Protein AF-A0A183L813-F1 (afdb_monomer_lite)

pLDDT: mean 74.75, std 16.3, range [32.62, 93.62]

Foldseek 3Di:
DPPPPDDDDDVVVVVVVVLVVLQVDFDQLVVVVPDPPDDVVSNPDRGDRPLCVPQKDKDWDWDDDPPDPDDIDIDIDIDRDQDFDDDDPDDRPPPSPDCPDDD

InterPro domains:
  IPR038765 Papain-like cysteine peptidase superfamily [SSF54001] (4-90)

Sequence (103 aa):
MITHGFEQQDASECWTELIRALQSSKIDSQVYASTVNLPQSFRTTSQWNPVERFLTGQLSCKLTCTESDEPETDSLETFTQLSCFMHQGKILIIVIKLNLFST

Structure (mmCIF, N/CA/C/O backbone):
data_AF-A0A183L813-F1
#
_entry.id   AF-A0A183L813-F1
#
loop_
_atom_site.group_PDB
_atom_site.id
_atom_site.type_symbol
_atom_site.label_atom_id
_atom_site.label_alt_id
_atom_site.label_comp_id
_atom_site.label_asym_id
_atom_site.label_entity_id
_atom_site.label_seq_id
_atom_site.pdbx_PDB_ins_code
_atom_site.Cartn_x
_atom_site.Cartn_y
_atom_site.Cartn_z
_atom_site.occupancy
_atom_site.B_iso_or_equiv
_atom_site.auth_seq_id
_atom_site.auth_comp_id
_atom_site.auth_asym_id
_atom_site.auth_atom_id
_atom_site.pdbx_PDB_model_num
ATOM 1 N N . MET A 1 1 ? 25.292 -25.621 -7.283 1.00 42.12 1 MET A N 1
ATOM 2 C CA . MET A 1 1 ? 24.052 -26.283 -7.734 1.00 42.12 1 MET A CA 1
ATOM 3 C C . MET A 1 1 ? 22.935 -25.786 -6.836 1.00 42.12 1 MET A C 1
ATOM 5 O O . MET A 1 1 ? 22.917 -26.151 -5.673 1.00 42.12 1 MET A O 1
ATOM 9 N N . ILE A 1 2 ? 22.105 -24.862 -7.325 1.00 49.88 2 ILE A N 1
ATOM 10 C CA . ILE A 1 2 ? 20.928 -24.378 -6.591 1.00 49.88 2 ILE A CA 1
ATOM 11 C C . ILE A 1 2 ? 19.812 -25.380 -6.898 1.00 49.88 2 ILE A C 1
ATOM 13 O O . ILE A 1 2 ? 19.256 -25.362 -7.989 1.00 49.88 2 ILE A O 1
ATOM 17 N N . THR A 1 3 ? 19.564 -26.320 -5.990 1.00 53.72 3 THR A N 1
ATOM 18 C CA . THR A 1 3 ? 18.597 -27.420 -6.173 1.00 53.72 3 THR A CA 1
ATOM 19 C C . THR A 1 3 ? 17.196 -27.120 -5.634 1.00 53.72 3 THR A C 1
ATOM 21 O O . THR A 1 3 ? 16.307 -27.932 -5.836 1.00 53.72 3 THR A O 1
ATOM 24 N N . HIS A 1 4 ? 16.958 -25.952 -5.028 1.00 58.62 4 HIS A N 1
ATOM 25 C CA . HIS A 1 4 ? 15.646 -25.565 -4.475 1.00 58.62 4 HIS A CA 1
ATOM 26 C C . HIS A 1 4 ? 14.726 -24.818 -5.467 1.00 58.62 4 HIS A C 1
ATOM 28 O O . HIS A 1 4 ? 13.702 -24.274 -5.079 1.00 58.62 4 HIS A O 1
ATOM 34 N N . GLY A 1 5 ? 15.087 -24.744 -6.754 1.00 59.19 5 GLY A N 1
ATOM 35 C CA . GLY A 1 5 ? 14.456 -23.824 -7.716 1.00 59.19 5 GLY A CA 1
ATOM 36 C C . GLY A 1 5 ? 13.134 -24.268 -8.357 1.00 59.19 5 GLY A C 1
ATOM 37 O O . GLY A 1 5 ? 12.607 -23.523 -9.177 1.00 59.19 5 GLY A O 1
ATOM 38 N N . PHE A 1 6 ? 12.610 -25.457 -8.043 1.00 72.44 6 PHE A N 1
ATOM 39 C CA . PHE A 1 6 ? 11.432 -26.021 -8.730 1.00 72.44 6 PHE A CA 1
ATOM 40 C C . PHE A 1 6 ? 10.421 -26.686 -7.785 1.00 72.44 6 PHE A C 1
ATOM 42 O O . PHE A 1 6 ? 9.671 -27.571 -8.194 1.00 72.44 6 PHE A O 1
ATOM 49 N N . GLU A 1 7 ? 10.403 -26.286 -6.517 1.00 86.38 7 GLU A N 1
ATOM 50 C CA . GLU A 1 7 ? 9.392 -26.748 -5.565 1.00 86.38 7 GLU A CA 1
ATOM 51 C C . GLU A 1 7 ? 8.154 -25.845 -5.608 1.00 86.38 7 GLU A C 1
ATOM 53 O O . GLU A 1 7 ? 8.216 -24.691 -6.036 1.00 86.38 7 GLU A O 1
ATOM 58 N N . GLN A 1 8 ? 7.005 -26.374 -5.182 1.00 88.56 8 GLN A N 1
ATOM 59 C CA . GLN A 1 8 ? 5.811 -25.546 -5.005 1.00 88.56 8 GLN A CA 1
ATOM 60 C C . GLN A 1 8 ? 6.070 -24.548 -3.875 1.00 88.56 8 GLN A C 1
ATOM 62 O O . GLN A 1 8 ? 6.593 -24.931 -2.831 1.00 88.56 8 GLN A O 1
ATOM 67 N N . GLN A 1 9 ? 5.728 -23.281 -4.097 1.00 89.25 9 GLN A N 1
ATOM 68 C CA . GLN A 1 9 ? 5.909 -22.188 -3.140 1.00 89.25 9 GLN A CA 1
ATOM 69 C C . GLN A 1 9 ? 4.592 -21.439 -2.947 1.00 89.25 9 GLN A C 1
ATOM 71 O O . GLN A 1 9 ? 3.694 -21.513 -3.792 1.00 89.25 9 GLN A O 1
ATOM 76 N N . ASP A 1 10 ? 4.485 -20.710 -1.840 1.00 90.31 10 ASP A N 1
ATOM 77 C CA . ASP A 1 10 ? 3.322 -19.886 -1.546 1.00 90.31 10 ASP A CA 1
ATOM 78 C C . ASP A 1 10 ? 3.314 -18.623 -2.430 1.00 90.31 10 ASP A C 1
ATOM 80 O O . ASP A 1 10 ? 4.284 -17.864 -2.508 1.00 90.31 10 ASP A O 1
ATOM 84 N N . ALA A 1 11 ? 2.201 -18.391 -3.129 1.00 89.56 11 ALA A N 1
ATOM 85 C CA . ALA A 1 11 ? 2.067 -17.251 -4.030 1.00 89.56 11 ALA A CA 1
ATOM 86 C C . ALA A 1 11 ? 2.020 -15.901 -3.288 1.00 89.56 11 ALA A C 1
ATOM 88 O O . ALA A 1 11 ? 2.458 -14.892 -3.840 1.00 89.56 11 ALA A O 1
ATOM 89 N N . SER A 1 12 ? 1.509 -15.866 -2.055 1.00 88.31 12 SER A N 1
ATOM 90 C CA . SER A 1 12 ? 1.480 -14.663 -1.217 1.00 88.31 12 SE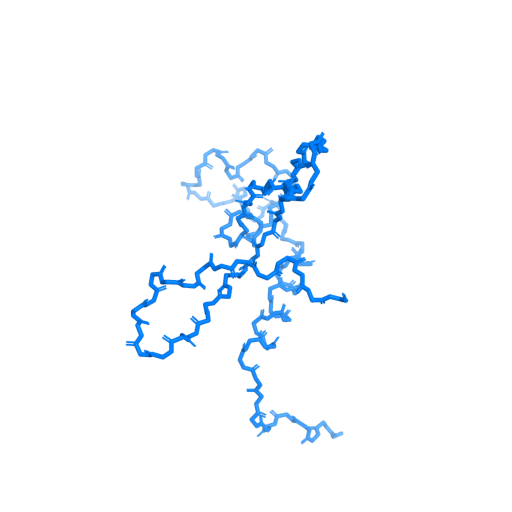R A CA 1
ATOM 91 C C . SER A 1 12 ? 2.871 -14.291 -0.700 1.00 88.31 12 SER A C 1
ATOM 93 O O . SER A 1 12 ? 3.219 -13.108 -0.682 1.00 88.31 12 SER A O 1
ATOM 95 N N . GLU A 1 13 ? 3.705 -15.282 -0.384 1.00 88.62 13 GLU A N 1
ATOM 96 C CA . GLU A 1 13 ? 5.117 -15.067 -0.050 1.00 88.62 13 GLU A CA 1
ATOM 97 C C . GLU A 1 13 ? 5.886 -14.535 -1.267 1.00 88.62 13 GLU A C 1
ATOM 99 O O . GLU A 1 13 ? 6.559 -13.505 -1.189 1.00 88.62 13 GLU A O 1
ATOM 104 N N . CYS A 1 14 ? 5.696 -15.166 -2.431 1.00 91.00 14 CYS A N 1
ATOM 105 C CA . CYS A 1 14 ? 6.286 -14.709 -3.688 1.00 91.00 14 CYS A CA 1
ATOM 106 C C . CYS A 1 14 ? 5.874 -13.266 -4.032 1.00 91.00 14 CYS A C 1
ATOM 108 O O . CYS A 1 14 ? 6.716 -12.448 -4.408 1.00 91.00 14 CYS A O 1
ATOM 110 N N . TRP A 1 15 ? 4.591 -12.931 -3.866 1.00 90.31 15 TRP A N 1
ATOM 111 C CA . TRP A 1 15 ? 4.077 -11.576 -4.067 1.00 90.31 15 TRP A CA 1
ATOM 112 C C . TRP A 1 15 ? 4.728 -10.567 -3.119 1.00 90.31 15 TRP A C 1
ATOM 114 O O . TRP A 1 15 ? 5.147 -9.496 -3.557 1.00 90.31 15 TRP A O 1
ATOM 124 N N . THR A 1 16 ? 4.860 -10.914 -1.839 1.00 89.62 16 THR A N 1
ATOM 125 C CA . THR A 1 16 ? 5.472 -10.042 -0.828 1.00 89.62 16 THR A CA 1
ATOM 126 C C . THR A 1 16 ? 6.917 -9.701 -1.191 1.00 89.62 16 THR A C 1
ATOM 128 O O . THR A 1 16 ? 7.287 -8.523 -1.208 1.00 89.62 16 THR A O 1
ATOM 131 N N . GLU A 1 17 ? 7.721 -10.694 -1.582 1.00 90.88 17 GLU A N 1
ATOM 132 C CA . GLU A 1 17 ? 9.104 -10.450 -2.007 1.00 90.88 17 GLU A CA 1
ATOM 133 C C . GLU A 1 17 ? 9.191 -9.666 -3.323 1.00 90.88 17 GLU A C 1
ATOM 135 O O . GLU A 1 17 ? 10.048 -8.788 -3.462 1.00 90.88 17 GLU A O 1
ATOM 140 N N . LEU A 1 18 ? 8.278 -9.904 -4.271 1.00 90.19 18 LEU A N 1
ATOM 141 C CA . LEU A 1 18 ? 8.204 -9.128 -5.511 1.00 90.19 18 LEU A CA 1
ATOM 142 C C . LEU A 1 18 ? 7.921 -7.649 -5.228 1.00 90.19 18 LEU A C 1
ATOM 144 O O . LEU A 1 18 ? 8.604 -6.771 -5.757 1.00 90.19 18 LEU A O 1
ATOM 148 N N . ILE A 1 19 ? 6.940 -7.362 -4.375 1.00 90.38 19 ILE A N 1
ATOM 149 C CA . ILE A 1 19 ? 6.586 -5.996 -3.986 1.00 90.38 19 ILE A CA 1
ATOM 150 C C . ILE A 1 19 ? 7.756 -5.313 -3.276 1.00 90.38 19 ILE A C 1
ATOM 152 O O . ILE A 1 19 ? 8.091 -4.175 -3.612 1.00 90.38 19 ILE A O 1
ATOM 156 N N . ARG A 1 20 ? 8.446 -6.021 -2.377 1.00 89.38 20 ARG A N 1
ATOM 157 C CA . ARG A 1 20 ? 9.640 -5.518 -1.683 1.00 89.38 20 ARG A CA 1
ATOM 158 C C . ARG A 1 20 ? 10.777 -5.180 -2.652 1.00 89.38 20 ARG A C 1
ATOM 160 O O . ARG A 1 20 ? 11.431 -4.140 -2.513 1.00 89.38 20 ARG A O 1
ATOM 167 N N . ALA A 1 21 ? 10.999 -6.027 -3.656 1.00 90.25 21 ALA A N 1
ATOM 168 C CA . ALA A 1 21 ? 11.988 -5.793 -4.704 1.00 90.25 21 ALA A CA 1
ATOM 169 C C . ALA A 1 21 ? 11.623 -4.577 -5.571 1.00 90.25 21 ALA A C 1
ATOM 171 O O . ALA A 1 21 ? 12.482 -3.736 -5.836 1.00 90.25 21 ALA A O 1
ATOM 172 N N . LEU A 1 22 ? 10.349 -4.434 -5.954 1.00 87.31 22 LEU A N 1
ATOM 173 C CA . LEU A 1 22 ? 9.854 -3.287 -6.721 1.00 87.31 22 LEU A CA 1
ATOM 174 C C . LEU A 1 22 ? 9.957 -1.975 -5.933 1.00 87.31 22 LEU A C 1
ATOM 176 O O . LEU A 1 22 ? 10.393 -0.971 -6.493 1.00 87.31 22 LEU A O 1
ATOM 180 N N . GLN A 1 23 ? 9.636 -1.978 -4.638 1.00 86.25 23 GLN A N 1
ATOM 181 C CA . GLN A 1 23 ? 9.797 -0.806 -3.766 1.00 86.25 23 GLN A CA 1
ATOM 182 C C . GLN A 1 23 ? 11.261 -0.385 -3.621 1.00 86.25 23 GLN A C 1
ATOM 184 O O . GLN A 1 23 ? 11.569 0.801 -3.551 1.00 86.25 23 GLN A O 1
ATOM 189 N N . SER A 1 24 ? 12.169 -1.361 -3.586 1.00 83.94 24 SER A N 1
ATOM 190 C CA . SER A 1 24 ? 13.612 -1.117 -3.508 1.00 83.94 24 SER A CA 1
ATOM 191 C C . SER A 1 24 ? 14.215 -0.712 -4.857 1.00 83.94 24 SER A C 1
ATOM 193 O O . SER A 1 24 ? 15.339 -0.203 -4.905 1.00 83.94 24 SER A O 1
ATOM 195 N N . SER A 1 25 ? 13.493 -0.939 -5.960 1.00 78.94 25 SER A N 1
ATOM 196 C CA . SER A 1 25 ? 13.956 -0.590 -7.296 1.00 78.94 25 SER A CA 1
ATOM 197 C C . SER A 1 25 ? 13.949 0.929 -7.469 1.00 78.94 25 SER A C 1
ATOM 199 O O . SER A 1 25 ? 12.920 1.600 -7.419 1.00 78.94 25 SER A O 1
ATOM 201 N N . LYS A 1 26 ? 15.139 1.497 -7.652 1.00 68.19 26 LYS A N 1
ATOM 202 C CA . LYS A 1 26 ? 15.292 2.910 -7.990 1.00 68.19 26 LYS A CA 1
ATOM 203 C C . LYS A 1 26 ? 15.175 3.032 -9.494 1.00 68.19 26 LYS A C 1
ATOM 205 O O . LYS A 1 26 ? 16.131 2.739 -10.209 1.00 68.19 26 LYS A O 1
ATOM 210 N N . ILE A 1 27 ? 14.003 3.426 -9.972 1.00 67.12 27 ILE A N 1
ATOM 211 C CA . ILE A 1 27 ? 13.838 3.691 -11.395 1.00 67.12 27 ILE A CA 1
ATOM 212 C C . ILE A 1 27 ? 14.324 5.109 -11.668 1.00 67.12 27 ILE A C 1
ATOM 214 O O . ILE A 1 27 ? 13.890 6.060 -11.018 1.00 67.12 27 ILE A O 1
ATOM 218 N N . ASP A 1 28 ? 15.264 5.227 -12.604 1.00 68.00 28 ASP A N 1
ATOM 219 C CA . ASP A 1 28 ? 15.831 6.508 -13.002 1.00 68.00 28 ASP A CA 1
ATOM 220 C C . ASP A 1 28 ? 14.722 7.424 -13.534 1.00 68.00 28 ASP A C 1
ATOM 222 O O . ASP A 1 28 ? 13.994 7.089 -14.474 1.00 68.00 28 ASP A O 1
ATOM 226 N N . SER A 1 29 ? 14.595 8.598 -12.918 1.00 61.56 29 SER A N 1
ATOM 227 C CA . SER A 1 29 ? 13.592 9.590 -13.283 1.00 61.56 29 SER A CA 1
ATOM 228 C C . SER A 1 29 ? 13.766 10.105 -14.717 1.00 61.56 29 SER A C 1
ATOM 230 O O . SER A 1 29 ? 12.795 10.554 -15.331 1.00 61.56 29 SER A O 1
ATOM 232 N N . GLN A 1 30 ? 14.968 9.971 -15.292 1.00 65.12 30 GLN A N 1
ATOM 233 C CA . GLN A 1 30 ? 15.266 10.313 -16.685 1.00 65.12 30 GLN A CA 1
ATOM 234 C C . GLN A 1 30 ? 14.528 9.421 -17.696 1.00 65.12 30 GLN A C 1
ATOM 236 O O . GLN A 1 30 ? 14.247 9.866 -18.808 1.00 65.12 30 GLN A O 1
ATOM 241 N N . VAL A 1 31 ? 14.136 8.199 -17.315 1.00 65.56 31 VAL A N 1
ATOM 242 C CA . VAL A 1 31 ? 13.339 7.302 -18.174 1.00 65.56 31 VAL A CA 1
ATOM 243 C C . VAL A 1 31 ? 11.922 7.855 -18.389 1.00 65.56 31 VAL A C 1
ATOM 245 O O . VAL A 1 31 ? 11.349 7.706 -19.467 1.00 65.56 31 VAL A O 1
ATOM 248 N N . TYR A 1 32 ? 11.362 8.575 -17.410 1.00 62.62 32 TYR A N 1
ATOM 249 C CA . TYR A 1 32 ? 10.055 9.232 -17.562 1.00 62.62 32 TYR A CA 1
ATOM 250 C C . TYR A 1 32 ? 10.132 10.503 -18.401 1.00 62.62 32 TYR A C 1
ATOM 252 O O . TYR A 1 32 ? 9.169 10.843 -19.085 1.00 62.62 32 TYR A O 1
ATOM 260 N N . ALA A 1 33 ? 11.270 11.199 -18.384 1.00 62.44 33 ALA A N 1
ATOM 261 C CA . ALA A 1 33 ? 11.440 12.452 -19.114 1.00 62.44 33 ALA A CA 1
ATOM 262 C C . ALA A 1 33 ? 11.297 12.274 -20.638 1.00 62.44 33 ALA A C 1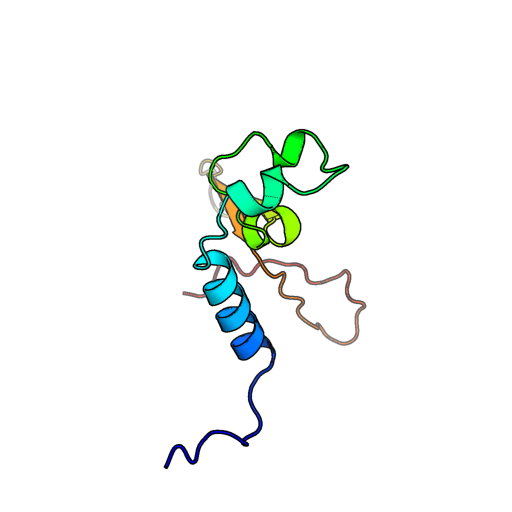
ATOM 264 O O . ALA A 1 33 ? 10.827 13.185 -21.318 1.00 62.44 33 ALA A O 1
ATOM 265 N N . SER A 1 34 ? 11.644 11.097 -21.169 1.00 67.94 34 SER A N 1
ATOM 266 C CA . SER A 1 34 ? 11.541 10.763 -22.596 1.00 67.94 34 SER A CA 1
ATOM 267 C C . SER A 1 34 ? 10.182 10.183 -23.012 1.00 67.94 34 SER A C 1
ATOM 269 O O . SER A 1 34 ? 9.918 10.033 -24.206 1.00 67.94 34 SER A O 1
ATOM 271 N N . THR A 1 35 ? 9.291 9.879 -22.060 1.00 71.25 35 THR A N 1
ATOM 272 C CA . THR A 1 35 ? 7.990 9.267 -22.357 1.00 71.25 35 THR A CA 1
ATOM 273 C C . THR A 1 35 ? 6.950 10.339 -22.704 1.00 71.25 35 THR A C 1
ATOM 275 O O . THR A 1 35 ? 6.557 11.177 -21.883 1.00 71.25 35 THR A O 1
ATOM 278 N N . VAL A 1 36 ? 6.480 10.310 -23.951 1.00 67.50 36 VAL A N 1
ATOM 279 C CA . VAL A 1 36 ? 5.465 11.233 -24.476 1.00 67.50 36 VAL A CA 1
ATOM 280 C C . VAL A 1 36 ? 4.094 10.898 -23.862 1.00 67.50 36 VAL A C 1
ATOM 282 O O . VAL A 1 36 ? 3.745 9.730 -23.732 1.00 67.50 36 VAL A O 1
ATOM 285 N N . ASN A 1 37 ? 3.308 11.919 -23.500 1.00 76.62 37 ASN A N 1
ATOM 286 C CA . ASN A 1 37 ? 1.959 11.818 -22.902 1.00 76.62 37 ASN A CA 1
ATOM 287 C C . ASN A 1 37 ? 1.857 11.337 -21.440 1.00 76.62 37 ASN A C 1
ATOM 289 O O . ASN A 1 37 ? 0.775 10.948 -21.002 1.00 76.62 37 ASN A O 1
ATOM 293 N N . LEU A 1 38 ? 2.926 11.416 -20.643 1.00 71.50 38 LEU A N 1
ATOM 294 C CA . LEU A 1 38 ? 2.791 11.227 -19.194 1.00 71.50 38 LEU A CA 1
ATOM 295 C C . LEU A 1 38 ? 1.983 12.372 -18.547 1.00 71.50 38 LEU A C 1
ATOM 297 O O . LEU A 1 38 ? 2.304 13.542 -18.788 1.00 71.50 38 LEU A O 1
ATOM 301 N N . PRO A 1 39 ? 0.989 12.069 -17.688 1.00 72.06 39 PRO A N 1
ATOM 302 C CA . PRO A 1 39 ? 0.288 13.086 -16.913 1.00 72.06 39 PRO A CA 1
ATOM 303 C C . PRO A 1 39 ? 1.259 13.875 -16.030 1.00 72.06 39 PRO A C 1
ATOM 305 O O . PRO A 1 39 ? 2.226 13.326 -15.502 1.00 72.06 39 PRO A O 1
ATOM 308 N N . GLN A 1 40 ? 0.981 15.162 -15.811 1.00 70.56 40 GLN A N 1
ATOM 309 C CA . GLN A 1 40 ? 1.883 16.051 -15.068 1.00 70.56 40 GLN A CA 1
ATOM 310 C C . GLN A 1 40 ? 2.182 15.551 -13.644 1.00 70.56 40 GLN A C 1
ATOM 312 O O . GLN A 1 40 ? 3.278 15.763 -13.132 1.00 70.56 40 GLN A O 1
ATOM 317 N N . SER A 1 41 ? 1.255 14.804 -13.040 1.00 66.88 41 SER A N 1
ATOM 318 C CA . SER A 1 41 ? 1.417 14.158 -11.734 1.00 66.88 41 SER A CA 1
ATOM 319 C C . SER A 1 41 ? 2.540 13.112 -11.665 1.00 66.88 41 SER A C 1
ATOM 321 O O . SER A 1 41 ? 2.909 12.712 -10.564 1.00 66.88 41 SER A O 1
ATOM 323 N N . PHE A 1 42 ? 3.055 12.652 -12.811 1.00 65.00 42 PHE A N 1
ATOM 324 C CA . PHE A 1 42 ? 4.193 11.728 -12.926 1.00 65.00 42 PHE A CA 1
ATOM 325 C C . PHE A 1 42 ? 5.537 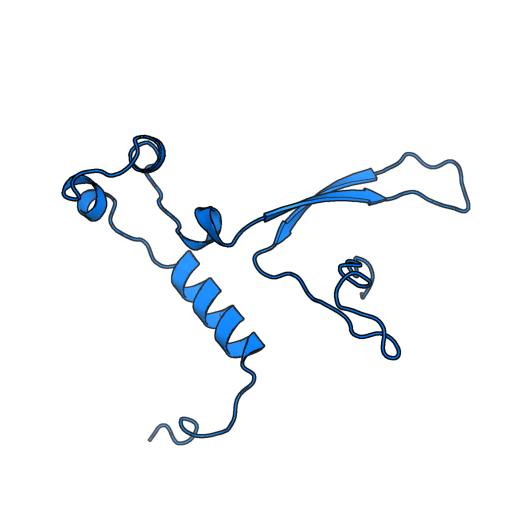12.453 -13.073 1.00 65.00 42 PHE A C 1
ATOM 327 O O . PHE A 1 42 ? 6.579 11.812 -13.015 1.00 65.00 42 PHE A O 1
ATOM 334 N N . ARG A 1 43 ? 5.533 13.778 -13.273 1.00 65.19 43 ARG A N 1
ATOM 335 C CA . ARG A 1 43 ? 6.736 14.580 -13.562 1.00 65.19 43 ARG A CA 1
ATOM 336 C C . ARG A 1 43 ? 7.242 15.391 -12.365 1.00 65.19 43 ARG A C 1
ATOM 338 O O . ARG A 1 43 ? 8.271 16.046 -12.476 1.00 65.19 43 ARG A O 1
ATOM 345 N N . THR A 1 44 ? 6.517 15.393 -11.246 1.00 59.94 44 THR 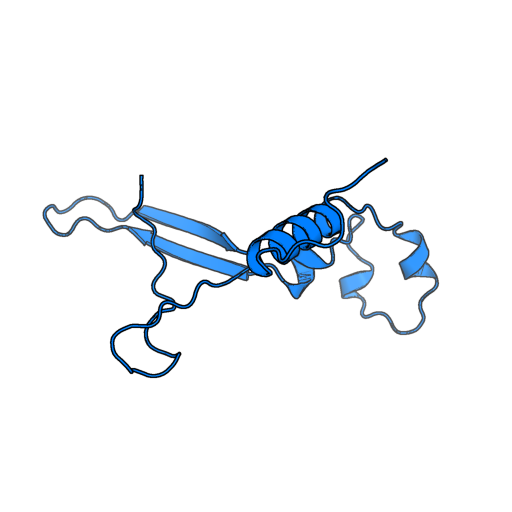A N 1
ATOM 346 C CA . THR A 1 44 ? 6.753 16.305 -10.111 1.00 59.94 44 THR A CA 1
ATOM 347 C C . THR A 1 44 ? 7.514 15.687 -8.939 1.00 59.94 44 THR A C 1
ATOM 349 O O . THR A 1 44 ? 7.964 16.427 -8.068 1.00 59.94 44 THR A O 1
ATOM 352 N N . THR A 1 45 ? 7.681 14.364 -8.889 1.00 56.09 45 THR A N 1
ATOM 353 C CA . THR A 1 45 ? 8.320 13.677 -7.757 1.00 56.09 45 THR A CA 1
ATOM 354 C C . THR A 1 45 ? 9.627 13.025 -8.193 1.00 56.09 45 THR A C 1
ATOM 356 O O . THR A 1 45 ? 9.634 12.118 -9.020 1.00 56.09 45 THR A O 1
ATOM 359 N N . SER A 1 46 ? 10.740 13.467 -7.605 1.00 54.06 46 SER A N 1
ATOM 360 C CA . SER A 1 46 ? 12.104 12.960 -7.833 1.00 54.06 46 SER A CA 1
ATOM 361 C C . SER A 1 46 ? 12.326 11.507 -7.381 1.00 54.06 46 SER A C 1
ATOM 363 O O . SER A 1 46 ? 13.404 10.958 -7.594 1.00 54.06 46 SER A O 1
ATOM 365 N N . GLN A 1 47 ? 11.312 10.872 -6.793 1.00 59.25 47 GLN A N 1
ATOM 366 C CA . GLN A 1 47 ? 11.284 9.460 -6.428 1.00 59.25 47 GLN A CA 1
ATOM 367 C C . GLN A 1 47 ? 9.965 8.875 -6.937 1.00 59.25 47 GLN A C 1
ATOM 369 O O . GLN A 1 47 ? 8.899 9.148 -6.392 1.00 59.25 47 GLN A O 1
ATOM 374 N N . TRP A 1 48 ? 10.025 8.138 -8.045 1.00 67.69 48 TRP A N 1
ATOM 375 C CA . TRP A 1 48 ? 8.870 7.425 -8.582 1.00 67.69 48 TRP A CA 1
ATOM 376 C C . TRP A 1 48 ? 8.904 5.986 -8.074 1.00 67.69 48 TRP A C 1
ATOM 378 O O . TRP A 1 48 ? 9.707 5.184 -8.549 1.00 67.69 48 TRP A O 1
ATOM 388 N N . ASN A 1 49 ? 8.054 5.672 -7.095 1.00 77.12 49 ASN A N 1
ATOM 389 C CA . ASN A 1 49 ? 7.837 4.308 -6.627 1.00 77.12 49 ASN A CA 1
ATOM 390 C C . ASN A 1 49 ? 6.462 3.819 -7.129 1.00 77.12 49 ASN A C 1
ATOM 392 O O . ASN A 1 49 ? 5.428 4.331 -6.686 1.00 77.12 49 ASN A O 1
ATOM 396 N N . PRO A 1 50 ? 6.412 2.857 -8.069 1.00 78.62 50 PRO A N 1
ATOM 397 C CA . PRO A 1 50 ? 5.151 2.394 -8.642 1.00 78.62 50 PRO A CA 1
ATOM 398 C C . PRO A 1 50 ? 4.281 1.656 -7.619 1.00 78.62 50 PRO A C 1
ATOM 400 O O . PRO A 1 50 ? 3.056 1.739 -7.691 1.00 78.62 50 PRO A O 1
ATOM 403 N N . VAL A 1 51 ? 4.890 0.976 -6.643 1.00 86.50 51 VAL A N 1
ATOM 404 C CA . VAL A 1 51 ? 4.146 0.285 -5.586 1.00 86.50 51 VAL A CA 1
ATOM 405 C C . VAL A 1 51 ? 3.419 1.304 -4.720 1.00 86.50 51 VAL A C 1
ATOM 407 O O . VAL A 1 51 ? 2.208 1.203 -4.561 1.00 86.50 51 VAL A O 1
ATOM 410 N N . GLU A 1 52 ? 4.123 2.331 -4.243 1.00 83.44 52 GLU A N 1
ATOM 411 C CA . GLU A 1 52 ? 3.515 3.390 -3.425 1.00 83.44 52 GLU A CA 1
ATOM 412 C C . GLU A 1 52 ? 2.374 4.111 -4.144 1.00 83.44 52 GLU A C 1
ATOM 414 O O . GLU A 1 52 ? 1.391 4.502 -3.522 1.00 83.44 52 GLU A O 1
ATOM 419 N N . ARG A 1 53 ? 2.485 4.284 -5.464 1.00 80.31 53 ARG A N 1
ATOM 420 C CA . ARG A 1 53 ? 1.498 5.029 -6.249 1.00 80.31 53 ARG A CA 1
ATOM 421 C C . ARG A 1 53 ? 0.231 4.231 -6.553 1.00 80.31 53 ARG A C 1
ATOM 423 O O . ARG A 1 53 ? -0.844 4.824 -6.607 1.00 80.31 53 ARG A O 1
ATOM 430 N N . PHE A 1 54 ? 0.366 2.938 -6.844 1.00 83.25 54 PHE A N 1
ATOM 431 C CA . PHE A 1 54 ? -0.719 2.142 -7.431 1.00 83.25 54 PHE A CA 1
ATOM 432 C C . PHE A 1 54 ? -1.188 0.980 -6.568 1.00 83.25 54 PHE A C 1
ATOM 434 O O . PHE A 1 54 ? -2.307 0.511 -6.756 1.00 83.25 54 PHE A O 1
ATOM 441 N N . LEU A 1 55 ? -0.338 0.495 -5.666 1.00 88.19 55 LEU A N 1
ATOM 442 C CA . LEU A 1 55 ? -0.607 -0.694 -4.863 1.00 88.19 55 LEU A CA 1
ATOM 443 C C . LEU A 1 55 ? -0.711 -0.366 -3.373 1.00 88.19 55 LEU A C 1
ATOM 445 O O . LEU A 1 55 ? -1.256 -1.173 -2.628 1.00 88.19 55 LEU A O 1
ATOM 449 N N . THR A 1 56 ? -0.243 0.808 -2.941 1.00 88.69 56 THR A N 1
ATOM 450 C CA . THR A 1 56 ? -0.365 1.250 -1.552 1.00 88.69 56 THR A CA 1
ATOM 451 C C . THR A 1 56 ? -1.669 2.006 -1.306 1.00 88.69 56 THR A C 1
ATOM 453 O O . THR A 1 56 ? -1.967 2.998 -1.970 1.00 88.69 56 THR A O 1
ATOM 456 N N . GLY A 1 57 ? -2.424 1.567 -0.302 1.00 87.81 57 GLY A N 1
ATOM 457 C CA . GLY A 1 57 ? -3.555 2.292 0.272 1.00 87.81 57 GLY A CA 1
ATOM 458 C C . GLY A 1 57 ? -3.274 2.769 1.697 1.00 87.81 57 GLY A C 1
ATOM 459 O O . GLY A 1 57 ? -2.265 2.405 2.305 1.00 87.81 57 GLY A O 1
ATOM 460 N N . GLN A 1 58 ? -4.182 3.590 2.229 1.00 90.38 58 GLN A N 1
ATOM 461 C CA . GLN A 1 58 ? -4.173 4.045 3.621 1.00 90.38 58 GLN A CA 1
ATOM 462 C C . GLN A 1 58 ? -5.496 3.709 4.310 1.00 90.38 58 GLN A C 1
ATOM 464 O O . GLN A 1 58 ? -6.563 3.804 3.700 1.00 90.38 58 GLN A O 1
ATOM 469 N N . LEU A 1 59 ? -5.415 3.341 5.584 1.00 89.75 59 LEU A N 1
ATOM 470 C CA . LEU A 1 59 ? -6.536 3.050 6.465 1.00 89.75 59 LEU A CA 1
ATOM 471 C C . LEU A 1 59 ? -6.489 4.012 7.641 1.00 89.75 59 LEU A C 1
ATOM 473 O O . LEU A 1 59 ? -5.490 4.080 8.351 1.00 89.75 59 LEU A O 1
ATOM 477 N N . SER A 1 60 ? -7.572 4.758 7.836 1.00 91.62 60 SER A N 1
ATOM 478 C CA . SER A 1 60 ? -7.780 5.505 9.071 1.00 91.62 60 SER A CA 1
ATOM 479 C C . SER A 1 6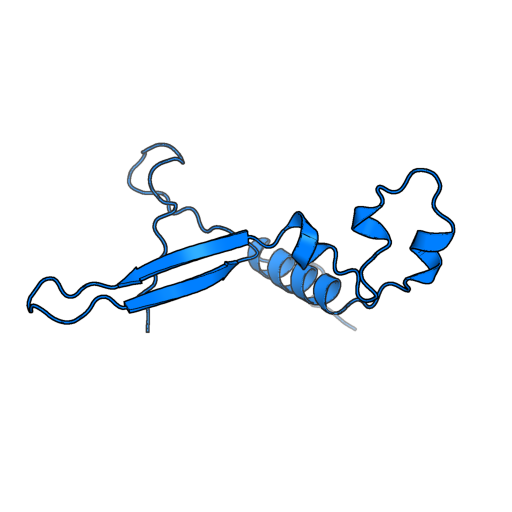0 ? -8.427 4.564 10.080 1.00 91.62 60 SER A C 1
ATOM 481 O O . SER A 1 60 ? -9.530 4.063 9.854 1.00 91.62 60 SER A O 1
ATOM 483 N N . CYS A 1 61 ? -7.706 4.298 11.159 1.00 89.19 61 CYS A N 1
ATOM 484 C CA . CYS A 1 61 ? -8.088 3.384 12.219 1.00 89.19 61 CYS A CA 1
ATOM 485 C C . CYS A 1 61 ? -8.418 4.187 13.476 1.00 89.19 61 CYS A C 1
ATOM 487 O O . CYS A 1 61 ? -7.761 5.180 13.780 1.00 89.19 61 CYS A O 1
ATOM 489 N N . LYS A 1 62 ? -9.433 3.732 14.209 1.00 90.81 62 LYS A N 1
ATOM 490 C CA . LYS A 1 62 ? -9.842 4.310 15.485 1.00 90.81 62 LYS A CA 1
ATOM 491 C C . LYS A 1 62 ? -9.966 3.196 16.512 1.00 90.81 62 LYS A C 1
ATOM 493 O O . LYS A 1 62 ? -10.698 2.231 16.286 1.00 90.81 62 LYS A O 1
ATOM 498 N N . LEU A 1 63 ? -9.248 3.334 17.618 1.00 89.62 63 LEU A N 1
ATOM 499 C CA . LEU A 1 63 ? -9.268 2.412 18.744 1.00 89.62 63 LEU A CA 1
ATOM 500 C C . LEU A 1 63 ? -10.005 3.053 19.920 1.00 89.62 63 LEU A C 1
ATOM 502 O O . LEU A 1 63 ? -9.663 4.154 20.348 1.00 89.62 63 LEU A O 1
ATOM 506 N N . THR A 1 64 ? -11.003 2.346 20.443 1.00 91.06 64 THR A N 1
ATOM 507 C CA . THR A 1 64 ? -11.856 2.800 21.548 1.00 91.06 64 THR A CA 1
ATOM 508 C C . THR A 1 64 ? -11.939 1.714 22.618 1.00 91.06 64 THR A C 1
ATOM 510 O O . THR A 1 64 ? -12.122 0.543 22.272 1.00 91.06 64 THR A O 1
ATOM 513 N N . CYS A 1 65 ? -11.856 2.078 23.900 1.00 90.31 65 CYS A N 1
ATOM 514 C CA . CYS A 1 65 ? -12.128 1.139 24.986 1.00 90.31 65 CYS A CA 1
ATOM 515 C C . CYS A 1 65 ? -13.643 0.946 25.147 1.00 90.31 65 CYS A C 1
ATOM 517 O O . CYS A 1 65 ? -14.402 1.911 25.149 1.00 90.31 65 CYS A O 1
ATOM 519 N N . THR A 1 66 ? -14.103 -0.300 25.269 1.00 93.12 66 THR A N 1
ATOM 520 C CA . THR A 1 66 ? -15.530 -0.605 25.491 1.00 93.12 66 THR A CA 1
ATOM 521 C C . THR A 1 66 ? -15.905 -0.705 26.968 1.00 93.12 66 THR A C 1
ATOM 523 O O . THR A 1 66 ? -17.085 -0.818 27.288 1.00 93.12 66 THR A O 1
ATOM 526 N N . GLU A 1 67 ? -14.915 -0.715 27.861 1.00 93.56 67 GLU A N 1
ATOM 527 C CA . GLU A 1 67 ? -15.084 -0.973 29.298 1.00 93.56 67 GLU A CA 1
ATOM 528 C C . GLU A 1 67 ? -14.854 0.277 30.165 1.00 93.56 67 GLU A C 1
ATOM 530 O O . GLU A 1 67 ? -15.269 0.309 31.324 1.00 93.56 67 GLU A O 1
ATOM 535 N N . SER A 1 68 ? -14.226 1.315 29.611 1.00 89.88 68 SER A N 1
ATOM 536 C CA . SER A 1 68 ? -13.906 2.573 30.288 1.00 89.88 68 SER A CA 1
ATOM 537 C C . SER A 1 68 ? -14.002 3.756 29.321 1.00 89.88 68 SER A C 1
ATOM 539 O O . SER A 1 68 ? -13.875 3.597 28.108 1.00 89.88 68 SER A O 1
ATOM 541 N N . ASP A 1 69 ? -14.214 4.955 29.869 1.00 87.56 69 ASP A N 1
ATOM 542 C CA . ASP A 1 69 ? -14.337 6.210 29.109 1.00 87.56 69 ASP A CA 1
ATOM 543 C C . ASP A 1 69 ? -12.943 6.812 28.818 1.00 87.56 69 ASP A C 1
ATOM 545 O O . ASP A 1 69 ? -12.604 7.935 29.198 1.00 87.56 69 ASP A O 1
ATOM 549 N N . GLU A 1 70 ? -12.076 5.990 28.228 1.00 92.31 70 GLU A N 1
ATOM 550 C CA . GLU A 1 70 ? -10.731 6.368 27.792 1.00 92.31 70 GLU A CA 1
ATOM 551 C C . GLU A 1 70 ? -10.774 7.098 26.440 1.00 92.31 70 GLU A C 1
ATOM 553 O O . GLU A 1 70 ? -11.630 6.801 25.602 1.00 92.31 70 GLU A O 1
ATOM 558 N N . PRO A 1 71 ? -9.856 8.051 26.186 1.00 92.00 71 PRO A N 1
ATOM 559 C CA . PRO A 1 71 ? -9.841 8.788 24.930 1.00 92.00 71 PRO A CA 1
ATOM 560 C C . PRO A 1 71 ? -9.568 7.864 23.737 1.00 92.00 71 PRO A C 1
ATOM 562 O O . PRO A 1 71 ? -8.681 7.009 23.774 1.00 92.00 71 PRO A O 1
ATOM 565 N N . GLU A 1 72 ? -10.311 8.085 22.653 1.00 92.56 72 GLU A N 1
ATOM 566 C CA . GLU A 1 72 ? -10.125 7.356 21.400 1.00 92.56 72 GLU A CA 1
ATOM 567 C C . GLU A 1 72 ? -8.729 7.629 20.821 1.00 92.56 72 GLU A C 1
ATOM 569 O O . GLU A 1 72 ? -8.232 8.757 20.849 1.00 92.56 72 GLU A O 1
ATOM 574 N N . THR A 1 73 ? -8.095 6.591 20.279 1.00 92.94 73 THR A N 1
ATOM 575 C CA . THR A 1 73 ? -6.794 6.701 19.611 1.00 92.94 73 THR A CA 1
ATOM 576 C C . THR A 1 73 ? -6.975 6.546 18.109 1.00 92.94 73 THR A C 1
ATOM 578 O O . THR A 1 73 ? -7.393 5.486 17.643 1.00 92.94 73 THR A O 1
ATOM 581 N N . ASP A 1 74 ? -6.631 7.589 17.355 1.00 93.62 74 ASP A N 1
ATOM 582 C CA . ASP A 1 74 ? -6.636 7.566 15.892 1.00 93.62 74 ASP A CA 1
ATOM 583 C C . ASP A 1 74 ? -5.245 7.192 15.350 1.00 93.62 74 ASP A C 1
ATOM 585 O O . ASP A 1 74 ? -4.224 7.734 15.782 1.00 93.62 74 ASP A O 1
ATOM 589 N N . SER A 1 75 ? -5.195 6.293 14.368 1.00 91.50 75 SER A N 1
ATOM 590 C CA . SER A 1 75 ? -3.979 5.940 13.629 1.00 91.50 75 SER A CA 1
ATOM 591 C C . SER A 1 75 ? -4.223 5.910 12.119 1.00 91.50 75 SER A C 1
ATOM 593 O O . SER A 1 75 ? -5.352 5.786 11.638 1.00 91.50 75 SER A O 1
ATOM 595 N N . LEU A 1 76 ? -3.145 6.074 11.350 1.00 91.69 76 LEU A N 1
ATOM 596 C CA . LEU A 1 76 ? -3.155 5.965 9.895 1.00 91.69 76 LEU A CA 1
ATOM 597 C C . LEU A 1 76 ? -2.174 4.868 9.489 1.00 91.69 76 LEU A C 1
ATOM 599 O O . LEU A 1 76 ? -0.972 4.993 9.716 1.00 91.69 76 LEU A O 1
ATOM 603 N N . GLU A 1 77 ? -2.688 3.806 8.883 1.00 89.12 77 GLU A N 1
ATOM 604 C CA . GLU A 1 77 ? -1.912 2.624 8.515 1.00 89.12 77 GLU A CA 1
ATOM 605 C C . GLU A 1 77 ? -1.826 2.486 7.000 1.00 89.12 77 GLU A C 1
ATOM 607 O O . GLU A 1 77 ? -2.806 2.696 6.287 1.00 89.12 77 GLU A O 1
ATOM 612 N N . THR A 1 78 ? -0.649 2.140 6.488 1.00 89.12 78 THR A N 1
ATOM 613 C CA . THR A 1 78 ? -0.429 1.881 5.063 1.00 89.12 78 THR A CA 1
ATOM 614 C C . THR A 1 78 ? -0.456 0.384 4.785 1.00 89.12 78 THR A C 1
ATOM 616 O O . THR A 1 78 ? 0.047 -0.417 5.569 1.00 89.12 78 THR A O 1
ATOM 619 N N . PHE A 1 79 ? -1.013 -0.010 3.642 1.00 89.19 79 PHE A N 1
ATOM 620 C CA . PHE A 1 79 ? -1.045 -1.410 3.215 1.00 89.19 79 PHE A CA 1
ATOM 621 C C . PHE A 1 79 ? -0.753 -1.528 1.722 1.00 89.19 79 PHE A C 1
ATOM 623 O O . PHE A 1 79 ? -1.103 -0.633 0.960 1.00 89.19 79 PHE A O 1
ATOM 630 N N . THR A 1 80 ? -0.162 -2.645 1.297 1.00 87.81 80 THR A N 1
ATOM 631 C CA . THR A 1 80 ? 0.022 -3.010 -0.125 1.00 87.81 80 THR A CA 1
ATOM 632 C C . THR A 1 80 ? -0.845 -4.196 -0.555 1.00 87.81 80 THR A C 1
ATOM 634 O O . THR A 1 80 ? -0.948 -4.509 -1.741 1.00 87.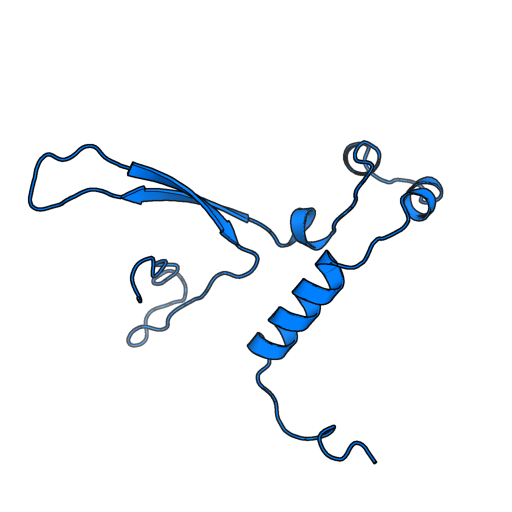81 80 THR A O 1
ATOM 637 N N . GLN A 1 81 ? -1.476 -4.868 0.409 1.00 85.69 81 GLN A N 1
ATOM 638 C CA . GLN A 1 81 ? -2.357 -6.009 0.202 1.00 85.69 81 GLN A CA 1
ATOM 639 C C . GLN A 1 81 ? -3.464 -5.999 1.261 1.00 85.69 81 GLN A C 1
ATOM 641 O O . GLN A 1 81 ? -3.204 -5.736 2.433 1.00 85.69 81 GLN A O 1
ATOM 646 N N . LEU A 1 82 ? -4.697 -6.300 0.846 1.00 84.38 82 LEU A N 1
ATOM 647 C CA . LEU A 1 82 ? -5.818 -6.529 1.756 1.00 84.38 82 LEU A CA 1
ATOM 648 C C . LEU A 1 82 ? -6.015 -8.030 1.952 1.00 84.38 82 LEU A C 1
ATOM 650 O O . LEU A 1 82 ? -6.202 -8.771 0.985 1.00 84.38 82 LEU A O 1
ATOM 654 N N . SER A 1 83 ? -6.018 -8.465 3.207 1.00 78.19 83 SER A N 1
ATOM 655 C CA . SER A 1 83 ? -6.364 -9.837 3.565 1.00 78.19 83 SER A CA 1
ATOM 656 C C . SER A 1 83 ? -7.881 -9.997 3.597 1.00 78.19 83 SER A C 1
ATOM 658 O O . SER A 1 83 ? -8.577 -9.238 4.270 1.00 78.19 83 SER A O 1
ATOM 660 N N . CYS A 1 84 ? -8.394 -10.996 2.878 1.00 74.31 84 CYS A N 1
ATOM 661 C CA . CYS A 1 84 ? -9.796 -11.393 2.929 1.00 74.31 84 CYS A CA 1
ATOM 662 C C . CYS A 1 84 ? -9.907 -12.706 3.700 1.00 74.31 84 CYS A C 1
ATOM 664 O O . CYS A 1 84 ? -9.337 -13.717 3.288 1.00 74.31 84 CYS A O 1
ATOM 666 N N . PHE A 1 85 ? -10.643 -12.707 4.807 1.00 70.75 85 PHE A N 1
ATOM 667 C CA . PHE A 1 85 ? -10.890 -13.937 5.553 1.00 70.75 85 PHE A CA 1
ATOM 668 C C . PHE A 1 85 ? -12.216 -14.561 5.122 1.00 70.75 85 PHE A C 1
ATOM 670 O O . PHE A 1 85 ? -13.252 -13.907 5.028 1.00 70.75 85 PHE A O 1
ATOM 677 N N . MET A 1 86 ? -12.206 -15.864 4.880 1.00 70.38 86 MET A N 1
ATOM 678 C CA . MET A 1 86 ? -13.420 -16.594 4.542 1.00 70.38 86 MET A CA 1
ATOM 679 C C . MET A 1 86 ? -14.088 -17.069 5.830 1.00 70.38 86 MET A C 1
ATOM 681 O O . MET A 1 86 ? -13.499 -17.833 6.591 1.00 70.38 86 MET A O 1
ATOM 685 N N . HIS A 1 87 ? -15.329 -16.644 6.077 1.00 68.94 87 HIS A N 1
ATOM 686 C CA . HIS A 1 87 ? -16.114 -17.123 7.213 1.00 68.94 87 HIS A CA 1
ATOM 687 C C . HIS A 1 87 ? -17.379 -17.846 6.740 1.00 68.94 87 HIS A C 1
ATOM 689 O O . HIS A 1 87 ? -18.237 -17.243 6.093 1.00 68.94 87 HIS A O 1
ATOM 695 N N . GLN A 1 88 ? -17.459 -19.145 7.061 1.00 68.06 88 GLN A N 1
ATOM 696 C CA . GLN A 1 88 ? -18.613 -20.047 6.901 1.00 68.06 88 GLN A CA 1
ATOM 697 C C . GLN A 1 88 ? -19.547 -19.709 5.718 1.00 68.06 88 GLN A C 1
ATOM 699 O O . GLN A 1 88 ? -20.738 -19.459 5.889 1.00 68.06 88 GLN A O 1
ATOM 704 N N . GLY A 1 89 ? -18.990 -19.697 4.502 1.00 61.38 89 GLY A N 1
ATOM 705 C CA . GLY A 1 89 ? -19.764 -19.673 3.257 1.00 61.38 89 GLY A CA 1
ATOM 706 C C . GLY A 1 89 ? -20.406 -18.338 2.868 1.00 61.38 89 GLY A C 1
ATOM 707 O O . GLY A 1 89 ? -21.258 -18.331 1.982 1.00 61.38 89 GLY A O 1
ATOM 708 N N . LYS A 1 90 ? -20.028 -17.210 3.485 1.00 59.59 90 LYS A N 1
ATOM 709 C CA . LYS A 1 90 ? -20.552 -15.891 3.096 1.00 59.59 90 LYS A CA 1
ATOM 710 C C . LYS A 1 90 ? -19.594 -15.132 2.161 1.00 59.59 90 LYS A C 1
ATOM 712 O O . LYS A 1 90 ? -18.378 -15.244 2.273 1.00 59.59 90 LYS A O 1
ATOM 717 N N . ILE A 1 91 ? -20.182 -14.385 1.220 1.00 56.00 91 ILE A N 1
ATOM 718 C CA . ILE A 1 91 ? -19.540 -13.658 0.106 1.00 56.00 91 ILE A CA 1
ATOM 719 C C . ILE A 1 91 ? -18.473 -12.655 0.590 1.00 56.00 91 ILE A C 1
ATOM 721 O O . ILE A 1 91 ? -18.617 -12.055 1.655 1.00 56.00 91 ILE A O 1
ATOM 725 N N . LEU A 1 92 ? -17.457 -12.448 -0.263 1.00 53.91 92 LEU A N 1
ATOM 726 C CA . LEU A 1 92 ? -16.236 -11.618 -0.161 1.00 53.91 92 LEU A CA 1
ATOM 727 C C . LEU A 1 92 ? -16.337 -10.270 0.594 1.00 53.91 92 LEU A C 1
ATOM 729 O O . LEU A 1 92 ? -15.328 -9.741 1.046 1.00 53.91 92 LEU A O 1
ATOM 733 N N . ILE A 1 93 ? -17.538 -9.708 0.734 1.00 52.94 93 ILE A N 1
ATOM 734 C CA . ILE A 1 93 ? -17.813 -8.406 1.362 1.00 52.94 93 ILE A CA 1
ATOM 735 C C . ILE A 1 93 ? -17.581 -8.437 2.888 1.00 52.94 93 ILE A C 1
ATOM 737 O O . ILE A 1 93 ? -17.413 -7.395 3.513 1.00 52.94 93 ILE A O 1
ATOM 741 N N . ILE A 1 94 ? -17.563 -9.619 3.512 1.00 46.94 94 ILE A N 1
ATOM 742 C CA . ILE A 1 94 ? -17.747 -9.740 4.969 1.00 46.94 94 ILE A CA 1
ATOM 743 C C . ILE A 1 94 ? -16.453 -9.648 5.786 1.00 46.94 94 ILE A C 1
ATOM 745 O O . ILE A 1 94 ? -16.536 -9.390 6.987 1.00 46.94 94 ILE A O 1
ATOM 749 N N . VAL A 1 95 ? -15.264 -9.797 5.188 1.00 49.50 95 VAL A N 1
ATOM 750 C CA . VAL A 1 95 ? -14.026 -9.792 5.988 1.00 49.50 95 VAL A CA 1
ATOM 751 C C . VAL A 1 95 ? -12.849 -9.072 5.340 1.00 49.50 95 VAL A C 1
ATOM 753 O O . VAL A 1 95 ? -11.746 -9.600 5.265 1.00 49.50 95 VAL A O 1
ATOM 756 N N . ILE A 1 96 ? -13.052 -7.802 4.987 1.00 53.16 96 ILE A N 1
ATOM 757 C CA . ILE A 1 96 ? -11.988 -6.795 5.153 1.00 53.16 96 ILE A CA 1
ATOM 758 C C . ILE A 1 96 ? -12.051 -6.307 6.613 1.00 53.16 96 ILE A C 1
ATOM 760 O O . ILE A 1 96 ? -12.259 -5.133 6.899 1.00 53.16 96 ILE A O 1
ATOM 764 N N . LYS A 1 97 ? -12.005 -7.243 7.568 1.00 46.44 97 LYS A N 1
ATOM 765 C CA . LYS A 1 97 ? -11.939 -6.930 8.996 1.00 46.44 97 LYS A CA 1
ATOM 766 C C . LYS A 1 97 ? -10.477 -7.092 9.378 1.00 46.44 97 LYS A C 1
ATOM 768 O O . LYS A 1 97 ? -9.980 -8.211 9.454 1.00 46.44 97 LYS A O 1
ATOM 773 N N . LEU A 1 98 ? -9.784 -5.963 9.476 1.00 50.41 98 LEU A N 1
ATOM 774 C CA . LEU A 1 98 ? -8.374 -5.901 9.836 1.00 50.41 98 LEU A CA 1
ATOM 775 C C . LEU A 1 98 ? -8.174 -6.515 11.224 1.00 50.41 98 LEU A C 1
ATOM 777 O O . LEU A 1 98 ? -8.760 -6.059 12.204 1.00 50.41 98 LEU A O 1
ATOM 781 N N . ASN A 1 99 ? -7.350 -7.560 11.296 1.00 47.53 99 ASN A N 1
ATOM 782 C CA . ASN A 1 99 ? -6.798 -8.040 12.556 1.00 47.53 99 ASN A CA 1
ATOM 783 C C . ASN A 1 99 ? -5.727 -7.043 13.008 1.00 47.53 99 ASN A C 1
ATOM 785 O O . ASN A 1 99 ? -4.569 -7.169 12.629 1.00 47.53 99 ASN A O 1
ATOM 789 N N . LEU A 1 100 ? -6.125 -6.063 13.818 1.00 46.25 100 LEU A N 1
ATOM 790 C CA . LEU A 1 100 ? -5.199 -5.199 14.558 1.00 46.25 100 LEU A CA 1
ATOM 791 C C . LEU A 1 100 ? -4.677 -5.843 15.856 1.00 46.25 100 LEU A C 1
ATOM 793 O O . LEU A 1 100 ? -3.814 -5.275 16.512 1.00 46.25 100 LEU A O 1
ATOM 797 N N . PHE A 1 101 ? -5.162 -7.034 16.226 1.00 37.31 101 PHE A N 1
ATOM 798 C CA . PHE A 1 101 ? -4.761 -7.715 17.458 1.00 37.31 101 PHE A CA 1
ATOM 799 C C . PHE A 1 101 ? -4.400 -9.178 17.189 1.00 37.31 101 PHE A C 1
ATOM 801 O O . PHE A 1 101 ? -5.244 -10.069 17.234 1.00 37.31 101 PHE A O 1
ATOM 808 N N . SER A 1 102 ? -3.126 -9.416 16.891 1.00 32.62 102 SER A N 1
ATOM 809 C CA . SER A 1 102 ? -2.475 -10.710 17.104 1.00 32.62 102 SER A CA 1
ATOM 810 C C . SER A 1 102 ? -0.992 -10.478 17.401 1.00 32.62 102 SER A C 1
ATOM 812 O O . SER A 1 102 ? -0.139 -10.690 16.541 1.00 32.62 102 SER A O 1
ATOM 814 N N . THR A 1 103 ? -0.713 -10.056 18.631 1.00 33.91 103 THR A N 1
ATOM 815 C CA . THR A 1 103 ? 0.559 -10.276 19.339 1.00 33.91 103 THR A CA 1
ATOM 816 C C . THR A 1 103 ? 0.238 -10.603 20.781 1.00 33.91 103 THR A C 1
ATOM 818 O O . THR A 1 103 ? -0.675 -9.935 21.318 1.00 33.91 103 THR A O 1
#

Radius of gyration: 20.08 Å; chains: 1; bounding box: 45×44×55 Å

Organism: NCBI:txid6186

Secondary structure (DSSP, 8-state):
----TTS---HHHHHHHHHHHHHH----HHHHHT-TT--GGGSS-SS--HHHHHT-EEEEEEE--SSS-PPPEEEEEEES-------TT--GGG---------